Protein AF-M5U8E3-F1 (afdb_monomer_lite)

Secondary structure (DSSP, 8-state):
------------EEEEEEETTTTEEEEEEE-TTS--EEEEE--TTSSSS---GGG-GGG--TT--HHHHHHHHHHHHHHHHHHHHHHHHHHHHHHHT-HHHHHHHHHHHHHHHHHHHHHT--

Radius of gyration: 19.11 Å; chains: 1; bounding box: 70×23×47 Å

Sequence (122 aa):
METIAMGTTIQGQSQTHRFPNLGAVIEVKRPDDHLPVVDAQMPADLLSGEFDVTRWPSTQVACLSDEERSKKRHYICNQLHIVSMSLDLLQCAIADGDVDDFEQTLGIAIASMGILETLATK

pLDDT: mean 84.05, std 14.83, range [35.72, 95.94]

Structure (mmCIF, N/CA/C/O backbone):
data_AF-M5U8E3-F1
#
_entry.id   AF-M5U8E3-F1
#
loop_
_atom_site.group_PDB
_atom_site.id
_atom_site.type_symbol
_atom_site.label_atom_id
_atom_site.label_alt_id
_atom_site.label_comp_id
_atom_site.label_asym_id
_atom_site.label_entity_id
_atom_site.label_seq_id
_atom_site.pdbx_PDB_ins_code
_atom_site.Cartn_x
_atom_site.Cartn_y
_atom_site.Cartn_z
_atom_site.occupancy
_atom_site.B_iso_or_equiv
_atom_site.auth_seq_id
_atom_site.auth_comp_id
_atom_site.auth_asym_id
_atom_site.auth_atom_id
_atom_site.pdbx_PDB_model_num
ATOM 1 N N . MET A 1 1 ? -48.315 10.435 25.808 1.00 43.78 1 MET A N 1
ATOM 2 C CA . MET A 1 1 ? -47.965 9.159 25.148 1.00 43.78 1 MET A CA 1
ATOM 3 C C . MET A 1 1 ? -48.237 9.410 23.675 1.00 43.78 1 MET A C 1
ATOM 5 O O . MET A 1 1 ? -49.340 9.839 23.389 1.00 43.78 1 MET A O 1
ATOM 9 N N . GLU A 1 2 ? -47.298 9.410 22.741 1.00 36.41 2 GLU A N 1
ATOM 10 C CA . GLU A 1 2 ? -46.057 8.653 22.597 1.00 36.41 2 GLU A CA 1
ATOM 11 C C . GLU A 1 2 ? -44.964 9.494 21.926 1.00 36.41 2 GLU A C 1
ATOM 13 O O . GLU A 1 2 ? -45.219 10.407 21.143 1.00 36.41 2 GLU A O 1
ATOM 18 N N . THR A 1 3 ? -43.739 9.146 22.290 1.00 46.06 3 THR A N 1
ATOM 19 C CA . THR A 1 3 ? -42.453 9.587 21.766 1.00 46.06 3 THR A CA 1
ATOM 20 C C . THR A 1 3 ? -42.192 8.915 20.421 1.00 46.06 3 THR A C 1
ATOM 22 O O . THR A 1 3 ? -42.348 7.702 20.337 1.00 46.06 3 THR A O 1
ATOM 25 N N . ILE A 1 4 ? -41.672 9.633 19.422 1.00 42.16 4 ILE A N 1
ATOM 26 C CA . ILE A 1 4 ? -40.789 9.013 18.421 1.00 42.16 4 ILE A CA 1
ATOM 27 C C . ILE A 1 4 ? -39.603 9.949 18.213 1.00 42.16 4 ILE A C 1
ATOM 29 O O . ILE A 1 4 ? -39.628 10.873 17.403 1.00 42.16 4 ILE A O 1
ATOM 33 N N . ALA A 1 5 ? -38.561 9.710 19.008 1.00 45.84 5 ALA A N 1
ATOM 34 C CA . ALA A 1 5 ? -37.222 10.160 18.692 1.00 45.84 5 ALA A CA 1
ATOM 35 C C . ALA A 1 5 ? -36.768 9.367 17.461 1.00 45.84 5 ALA A C 1
ATOM 37 O O . ALA A 1 5 ? -36.447 8.184 17.562 1.00 45.84 5 ALA A O 1
ATOM 38 N N . MET A 1 6 ? -36.775 10.000 16.289 1.00 40.97 6 MET A N 1
ATOM 39 C CA . MET A 1 6 ? -36.016 9.492 15.152 1.00 40.97 6 MET A CA 1
ATOM 40 C C . MET A 1 6 ? -34.548 9.804 15.428 1.00 40.97 6 MET A C 1
ATOM 42 O O . MET A 1 6 ? -34.039 10.863 15.072 1.00 40.97 6 MET A O 1
ATOM 46 N N . GLY A 1 7 ? -33.899 8.894 16.153 1.00 35.72 7 GLY A N 1
ATOM 47 C CA . GLY A 1 7 ? -32.450 8.841 16.220 1.00 35.72 7 GLY A CA 1
ATOM 48 C C . GLY A 1 7 ? -31.931 8.588 14.813 1.00 35.72 7 GLY A C 1
ATOM 49 O O . GLY A 1 7 ? -32.122 7.509 14.257 1.00 35.72 7 GLY A O 1
ATOM 50 N N . THR A 1 8 ? -31.308 9.598 14.221 1.00 37.47 8 THR A N 1
ATOM 51 C CA . THR A 1 8 ? -30.461 9.415 13.051 1.00 37.47 8 THR A CA 1
ATOM 52 C C . THR A 1 8 ? -29.240 8.640 13.525 1.00 37.47 8 THR A C 1
ATOM 54 O O . THR A 1 8 ? -28.290 9.226 14.036 1.00 37.47 8 THR A O 1
ATOM 57 N N . THR A 1 9 ? -29.279 7.313 13.427 1.00 38.38 9 THR A N 1
ATOM 58 C CA . THR A 1 9 ? -28.070 6.498 13.527 1.00 38.38 9 THR A CA 1
ATOM 59 C C . THR A 1 9 ? -27.212 6.861 12.322 1.00 38.38 9 THR A C 1
ATOM 61 O O . THR A 1 9 ? -27.504 6.450 11.199 1.00 38.38 9 THR A O 1
ATOM 64 N N . ILE A 1 10 ? -26.198 7.696 12.537 1.00 48.16 10 ILE A N 1
ATOM 65 C CA . ILE A 1 10 ? -25.129 7.890 11.565 1.00 48.16 10 ILE A CA 1
ATOM 66 C C . ILE A 1 10 ? -24.450 6.522 11.472 1.00 48.16 10 ILE A C 1
ATOM 68 O O . ILE A 1 10 ? -23.840 6.041 12.418 1.00 48.16 10 ILE A O 1
ATOM 72 N N . GLN A 1 11 ? -24.696 5.810 10.375 1.00 45.53 11 GLN A N 1
ATOM 73 C CA . GLN A 1 11 ? -24.025 4.546 10.103 1.00 45.53 11 GLN A CA 1
ATOM 74 C C . GLN A 1 11 ? -22.524 4.839 10.000 1.00 45.53 11 GLN A C 1
ATOM 76 O O . GLN A 1 11 ? -22.135 5.722 9.235 1.00 45.53 11 GLN A O 1
ATOM 81 N N . GLY A 1 12 ? -21.712 4.123 10.786 1.00 54.78 12 GLY A N 1
ATOM 82 C CA . GLY A 1 12 ? -20.261 4.304 10.863 1.00 54.78 12 GLY A CA 1
ATOM 83 C C . GLY A 1 12 ? -19.613 4.462 9.487 1.00 54.78 12 GLY A C 1
ATOM 84 O O . GLY A 1 12 ? -19.958 3.765 8.529 1.00 54.78 12 GLY A O 1
ATOM 85 N N . GLN A 1 13 ? -18.687 5.411 9.381 1.00 72.94 13 GLN A N 1
ATOM 86 C CA . GLN A 1 13 ? -18.071 5.778 8.111 1.00 72.94 13 GLN A CA 1
ATOM 87 C C . GLN A 1 13 ? -17.081 4.683 7.695 1.00 72.94 13 GLN A C 1
ATOM 89 O O . GLN A 1 13 ? -15.959 4.609 8.199 1.00 72.94 13 GLN A O 1
ATOM 94 N N . SER A 1 14 ? -17.502 3.799 6.788 1.00 82.12 14 SER A N 1
ATOM 95 C CA . SER A 1 14 ? -16.608 2.850 6.125 1.00 82.12 14 SER A CA 1
ATOM 96 C C . SER A 1 14 ? -15.942 3.513 4.921 1.00 82.12 14 SER A C 1
ATOM 98 O O . SER A 1 14 ? -16.632 4.028 4.038 1.00 82.12 14 SER A O 1
ATOM 100 N N . GLN A 1 15 ? -14.617 3.463 4.850 1.00 89.94 15 GLN A N 1
ATOM 101 C CA . GLN A 1 15 ? -13.830 3.965 3.732 1.00 89.94 15 GLN A CA 1
ATOM 102 C C . GLN A 1 15 ? -13.062 2.812 3.089 1.00 89.94 15 GLN A C 1
ATOM 104 O O . GLN A 1 15 ? -12.419 2.027 3.777 1.00 89.94 15 GLN A O 1
ATOM 109 N N . THR A 1 16 ? -13.116 2.703 1.763 1.00 93.69 16 THR A N 1
ATOM 110 C CA . THR A 1 16 ? -12.380 1.670 1.023 1.00 93.69 16 THR A CA 1
ATOM 111 C C . THR A 1 16 ? -11.378 2.320 0.079 1.00 93.69 16 THR A C 1
ATOM 113 O O . THR A 1 16 ? -11.760 3.086 -0.806 1.00 93.69 16 THR A O 1
ATOM 116 N N . HIS A 1 17 ? -10.107 1.962 0.226 1.00 94.00 17 HIS A N 1
ATOM 117 C CA . HIS A 1 17 ? -9.011 2.344 -0.657 1.00 94.00 17 HIS A CA 1
ATOM 118 C C . HIS A 1 17 ? -8.660 1.159 -1.553 1.00 94.00 17 HIS A C 1
ATOM 120 O O . HIS A 1 17 ? -8.438 0.052 -1.068 1.00 94.00 17 HIS A O 1
ATOM 126 N N . ARG A 1 18 ? -8.647 1.375 -2.871 1.00 94.44 18 ARG A N 1
ATOM 127 C CA . ARG A 1 18 ? -8.389 0.324 -3.863 1.00 94.44 18 ARG A CA 1
ATOM 128 C C . ARG A 1 18 ? -7.133 0.650 -4.658 1.00 94.44 18 ARG A C 1
ATOM 130 O O . ARG A 1 18 ? -7.011 1.762 -5.163 1.00 94.44 18 ARG A O 1
ATOM 137 N N . PHE A 1 19 ? -6.271 -0.348 -4.806 1.00 94.94 19 PHE A N 1
ATOM 138 C CA . PHE A 1 19 ? -5.016 -0.297 -5.551 1.00 94.94 19 PHE A CA 1
ATOM 139 C C . PHE A 1 19 ? -5.027 -1.437 -6.588 1.00 94.94 19 PHE A C 1
ATOM 141 O O . PHE A 1 19 ? -4.515 -2.529 -6.321 1.00 94.94 19 PHE A O 1
ATOM 148 N N . PRO A 1 20 ? -5.738 -1.260 -7.719 1.00 93.50 20 PRO A N 1
ATOM 149 C CA . PRO A 1 20 ? -5.982 -2.334 -8.681 1.00 93.50 20 PRO A CA 1
ATOM 150 C C . PRO A 1 20 ? -4.713 -2.883 -9.345 1.00 93.50 20 PRO A C 1
ATOM 152 O O . PRO A 1 20 ? -4.643 -4.093 -9.554 1.00 93.50 20 PRO A O 1
ATOM 155 N N . ASN A 1 21 ? -3.707 -2.056 -9.638 1.00 92.00 21 ASN A N 1
ATOM 156 C CA . ASN A 1 21 ? -2.440 -2.521 -10.214 1.00 92.00 21 ASN A CA 1
ATOM 157 C C . ASN A 1 21 ? -1.632 -3.358 -9.213 1.00 92.00 21 ASN A C 1
ATOM 159 O O . ASN A 1 21 ? -0.887 -4.250 -9.617 1.00 92.00 21 ASN A O 1
ATOM 163 N N . LEU A 1 22 ? -1.803 -3.100 -7.914 1.00 91.38 22 LEU A N 1
ATOM 164 C CA . LEU A 1 22 ? -1.220 -3.905 -6.838 1.00 91.38 22 LEU A CA 1
ATOM 165 C C . LEU A 1 22 ? -2.079 -5.114 -6.440 1.00 91.38 22 LEU A C 1
ATOM 167 O O . LEU A 1 22 ? -1.616 -5.960 -5.677 1.00 91.38 22 LEU A O 1
ATOM 171 N N . GLY A 1 23 ? -3.328 -5.195 -6.912 1.00 92.88 23 GLY A N 1
ATOM 172 C CA . GLY A 1 23 ? -4.297 -6.191 -6.450 1.00 92.88 23 GLY A CA 1
ATOM 173 C C . GLY A 1 23 ? -4.639 -6.053 -4.963 1.00 92.88 23 GLY A C 1
ATOM 174 O O . GLY A 1 23 ? -4.963 -7.054 -4.327 1.00 92.88 23 GLY A O 1
ATOM 175 N N . ALA A 1 24 ? -4.532 -4.842 -4.405 1.00 93.62 24 ALA A N 1
ATOM 176 C CA . ALA A 1 24 ? -4.684 -4.588 -2.977 1.00 93.62 24 ALA A CA 1
ATOM 177 C C . ALA A 1 24 ? -5.910 -3.721 -2.652 1.00 93.62 24 ALA A C 1
ATOM 179 O O . ALA A 1 24 ? -6.301 -2.826 -3.409 1.00 93.62 24 ALA A O 1
ATOM 180 N N . VAL A 1 25 ? -6.512 -3.976 -1.494 1.00 95.38 25 VAL A N 1
ATOM 181 C CA . VAL A 1 25 ? -7.668 -3.260 -0.953 1.00 95.38 25 VAL A CA 1
ATOM 182 C C . VAL A 1 25 ? -7.443 -3.028 0.536 1.00 95.38 25 VAL A C 1
ATOM 184 O O . VAL A 1 25 ? -7.079 -3.954 1.252 1.00 95.38 25 VAL A O 1
ATOM 187 N N . ILE A 1 26 ? -7.672 -1.802 1.001 1.00 92.81 26 ILE A N 1
ATOM 188 C CA . ILE A 1 26 ? -7.673 -1.453 2.424 1.00 92.81 26 ILE A CA 1
ATOM 189 C C . ILE A 1 26 ? -9.062 -0.917 2.763 1.00 92.81 26 ILE A C 1
ATOM 191 O O . ILE A 1 26 ? -9.486 0.110 2.229 1.00 92.81 26 ILE A O 1
ATOM 195 N N . GLU A 1 27 ? -9.788 -1.619 3.623 1.00 93.62 27 GLU A N 1
ATOM 196 C CA . GLU A 1 27 ? -11.067 -1.193 4.176 1.00 93.62 27 GLU A CA 1
ATOM 197 C C . GLU A 1 27 ? -10.862 -0.677 5.602 1.00 93.62 27 GLU A C 1
ATOM 199 O O . GLU A 1 27 ? -10.244 -1.336 6.431 1.00 93.62 27 GLU A O 1
ATOM 204 N N . VAL A 1 28 ? -11.397 0.506 5.887 1.00 91.50 28 VAL A N 1
ATOM 205 C CA . VAL A 1 28 ? -11.318 1.168 7.187 1.00 91.50 28 VAL A CA 1
ATOM 206 C C . VAL A 1 28 ? -12.734 1.389 7.690 1.00 91.50 28 VAL A C 1
ATOM 208 O O . VAL A 1 28 ? -13.528 2.063 7.034 1.00 91.50 28 VAL A O 1
ATOM 211 N N . LYS A 1 29 ? -13.066 0.833 8.852 1.00 90.62 29 LYS A N 1
ATOM 212 C CA . LYS A 1 29 ? -14.368 0.999 9.505 1.00 90.62 29 LYS A CA 1
ATOM 213 C C . LYS A 1 29 ? -14.187 1.879 10.731 1.00 90.62 29 LYS A C 1
ATOM 215 O O . LYS A 1 29 ? -13.431 1.514 11.625 1.00 90.62 29 LYS A O 1
ATOM 220 N N . ARG A 1 30 ? -14.897 3.009 10.769 1.00 87.62 30 ARG A N 1
ATOM 221 C CA . ARG A 1 30 ? -14.901 3.964 11.890 1.00 87.62 30 ARG A CA 1
ATOM 222 C C . ARG A 1 30 ? -16.276 3.986 12.571 1.00 87.62 30 ARG A C 1
ATOM 224 O O . ARG A 1 30 ? -17.133 4.787 12.192 1.00 87.62 30 ARG A O 1
ATOM 231 N N . PRO A 1 31 ? -16.552 3.037 13.476 1.00 84.06 31 PRO A N 1
ATOM 232 C CA . PRO A 1 31 ? -17.726 3.087 14.349 1.00 84.06 31 PRO A CA 1
ATOM 233 C C . PRO A 1 31 ? -17.581 4.208 15.396 1.00 84.06 31 PRO A C 1
ATOM 235 O O . PRO A 1 31 ? -16.508 4.368 15.959 1.00 84.06 31 PRO A O 1
ATOM 238 N N . ASP A 1 32 ? -18.653 4.952 15.689 1.00 76.12 32 ASP A N 1
ATOM 239 C CA . ASP A 1 32 ? -18.598 6.129 16.584 1.00 76.12 32 ASP A CA 1
ATOM 240 C C . ASP A 1 32 ? -18.162 5.800 18.029 1.00 76.12 32 ASP A C 1
ATOM 242 O O . ASP A 1 32 ? -17.502 6.609 18.674 1.00 76.12 32 ASP A O 1
ATOM 246 N N . ASP A 1 33 ? -18.490 4.599 18.521 1.00 78.19 33 ASP A N 1
ATOM 247 C CA . ASP A 1 33 ? -18.234 4.171 19.909 1.00 78.19 33 ASP A CA 1
ATOM 248 C C . ASP A 1 33 ? -17.186 3.046 20.030 1.00 78.19 33 ASP A C 1
ATOM 250 O O . ASP A 1 33 ? -17.061 2.425 21.086 1.00 78.19 33 ASP A O 1
ATOM 254 N N . HIS A 1 34 ? -16.477 2.699 18.949 1.00 79.81 34 HIS A N 1
ATOM 255 C CA . HIS A 1 34 ? -15.468 1.632 18.980 1.00 79.81 34 HIS A CA 1
ATOM 256 C C . HIS A 1 34 ? -14.185 2.058 18.270 1.00 79.81 34 HIS A C 1
ATOM 258 O O . HIS A 1 34 ? -14.165 2.995 17.475 1.00 79.81 34 HIS A O 1
ATOM 264 N N . LEU A 1 35 ? -13.104 1.332 18.549 1.00 84.88 35 LEU A N 1
ATOM 265 C CA . LEU A 1 35 ? -11.829 1.555 17.882 1.00 84.88 35 LEU A CA 1
ATOM 266 C C . LEU A 1 35 ? -11.960 1.282 16.375 1.00 84.88 35 LEU A C 1
ATOM 268 O O . LEU A 1 35 ? -12.696 0.364 15.982 1.00 84.88 35 LEU A O 1
ATOM 272 N N . PRO A 1 36 ? -11.270 2.064 15.526 1.00 87.00 36 PRO A N 1
ATOM 273 C CA . PRO A 1 36 ? -11.241 1.813 14.098 1.00 87.00 36 PRO A CA 1
ATOM 274 C C . PRO A 1 36 ? -10.780 0.388 13.791 1.00 87.00 36 PRO A C 1
ATOM 276 O O . PRO A 1 36 ? -9.901 -0.157 14.454 1.00 87.00 36 PRO A O 1
ATOM 279 N N . VAL A 1 37 ? -11.357 -0.212 12.754 1.00 8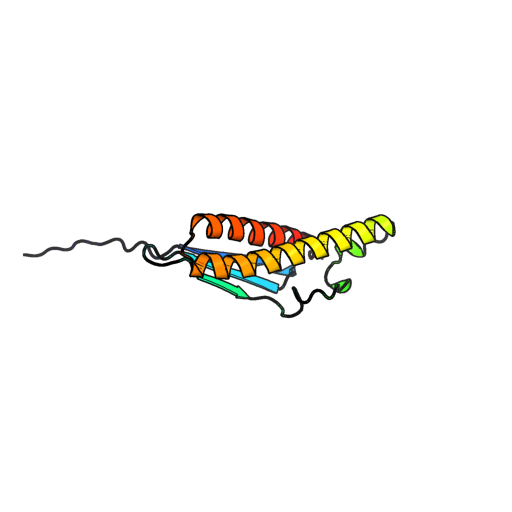7.88 37 VAL A N 1
ATOM 280 C CA . VAL A 1 37 ? -10.943 -1.531 12.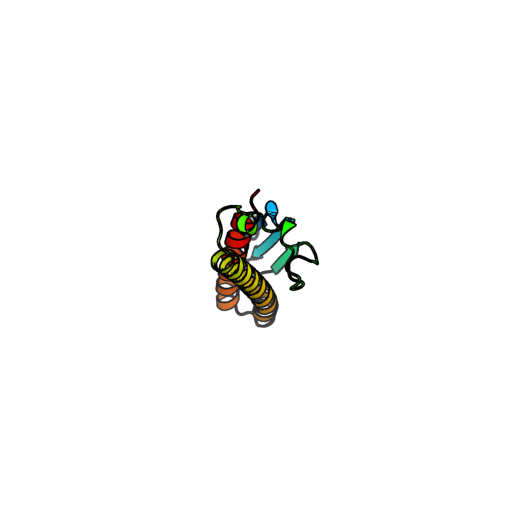262 1.00 87.88 37 VAL A CA 1
ATOM 281 C C . VAL A 1 37 ? -10.402 -1.377 10.853 1.00 87.88 37 VAL A C 1
ATOM 283 O O . VAL A 1 37 ? -11.057 -0.771 10.004 1.00 87.88 37 VAL A O 1
ATOM 286 N N . VAL A 1 38 ? -9.228 -1.953 10.600 1.00 89.75 38 VAL A N 1
ATOM 287 C CA . VAL A 1 38 ? -8.605 -1.992 9.274 1.00 89.75 38 VAL A CA 1
ATOM 288 C C . VAL A 1 38 ? -8.544 -3.431 8.785 1.00 89.75 38 VAL A C 1
ATOM 290 O O . VAL A 1 38 ? -7.993 -4.297 9.458 1.00 89.75 38 VAL A O 1
ATOM 293 N N . ASP A 1 39 ? -9.101 -3.671 7.603 1.00 91.00 39 ASP A N 1
ATOM 294 C CA . ASP A 1 39 ? -8.987 -4.927 6.865 1.00 91.00 39 ASP A CA 1
ATOM 295 C C . ASP A 1 39 ? -8.165 -4.659 5.602 1.00 91.00 39 ASP A C 1
ATOM 297 O O . ASP A 1 39 ? -8.540 -3.833 4.768 1.00 91.00 39 ASP A O 1
ATOM 301 N N . ALA A 1 40 ? -7.006 -5.304 5.487 1.00 91.38 40 ALA A N 1
ATOM 302 C CA . ALA A 1 40 ? -6.114 -5.146 4.348 1.00 91.38 40 ALA A CA 1
ATOM 303 C C . ALA A 1 40 ? -6.000 -6.473 3.594 1.00 91.38 40 ALA A C 1
ATOM 305 O O . ALA A 1 40 ? -5.491 -7.465 4.113 1.00 91.38 40 ALA A O 1
ATOM 306 N N . GLN A 1 41 ? -6.448 -6.474 2.343 1.00 93.50 41 GLN A N 1
ATOM 307 C CA . GLN A 1 41 ? -6.366 -7.609 1.433 1.00 93.50 41 GLN A CA 1
ATOM 308 C C . GLN A 1 41 ? -5.340 -7.293 0.359 1.00 93.50 41 GLN A C 1
ATOM 310 O O . GLN A 1 41 ? -5.457 -6.291 -0.341 1.00 93.50 41 GLN A O 1
ATOM 315 N N . MET A 1 42 ? -4.327 -8.139 0.220 1.00 92.56 42 MET A N 1
ATOM 316 C CA . MET A 1 42 ? -3.285 -7.968 -0.788 1.00 92.56 42 MET A CA 1
ATOM 317 C C . MET A 1 42 ? -2.639 -9.308 -1.149 1.00 92.56 42 MET A C 1
ATOM 319 O O . MET A 1 42 ? -2.746 -10.265 -0.376 1.00 92.56 42 MET A O 1
ATOM 323 N N . PRO A 1 43 ? -1.953 -9.397 -2.301 1.00 89.88 43 PRO A N 1
ATOM 324 C CA . PRO A 1 43 ? -1.168 -10.573 -2.648 1.00 89.88 43 PRO A CA 1
ATOM 325 C C . PRO A 1 43 ? -0.096 -10.847 -1.586 1.00 89.88 43 PRO A C 1
ATOM 327 O O . PRO A 1 43 ? 0.611 -9.931 -1.168 1.00 89.88 43 PRO A O 1
ATOM 330 N N . ALA A 1 44 ? 0.053 -12.108 -1.170 1.00 83.44 44 ALA A N 1
ATOM 331 C CA . ALA A 1 44 ? 1.002 -12.501 -0.120 1.00 83.44 44 ALA A CA 1
ATOM 332 C C . ALA A 1 44 ? 2.466 -12.173 -0.468 1.00 83.44 44 ALA A C 1
ATOM 334 O O . ALA A 1 44 ? 3.297 -11.975 0.413 1.00 83.44 44 ALA A O 1
ATOM 335 N N . ASP A 1 45 ? 2.774 -12.096 -1.761 1.00 85.62 45 ASP A N 1
ATOM 336 C CA . ASP A 1 45 ? 4.091 -11.761 -2.292 1.00 85.62 45 ASP A CA 1
ATOM 337 C C . ASP A 1 45 ? 4.322 -10.248 -2.444 1.00 85.62 45 ASP A C 1
ATOM 339 O O . ASP A 1 45 ? 5.420 -9.830 -2.796 1.00 85.62 45 ASP A O 1
ATOM 343 N N . LEU A 1 46 ? 3.317 -9.400 -2.188 1.00 85.75 46 LEU A N 1
ATOM 344 C CA . LEU A 1 46 ? 3.468 -7.954 -2.347 1.00 85.75 46 LEU A CA 1
ATOM 345 C C . LEU A 1 46 ? 4.465 -7.378 -1.338 1.00 85.75 46 LEU A C 1
ATOM 347 O O . LEU A 1 46 ? 5.294 -6.555 -1.712 1.00 85.75 46 LEU A O 1
ATOM 351 N N . LEU A 1 47 ? 4.397 -7.826 -0.083 1.00 84.81 47 LEU A N 1
ATOM 352 C CA . LEU A 1 47 ? 5.231 -7.332 1.017 1.00 84.81 47 LEU A CA 1
ATOM 353 C C . LEU A 1 47 ? 6.319 -8.330 1.452 1.00 84.81 47 LEU A C 1
ATOM 355 O O . LEU A 1 47 ? 7.047 -8.057 2.400 1.00 84.81 47 LEU A O 1
ATOM 359 N N . SER A 1 48 ? 6.477 -9.465 0.759 1.00 78.00 48 SER A N 1
ATOM 360 C CA . SER A 1 48 ? 7.429 -10.531 1.130 1.00 78.00 48 SER A CA 1
ATOM 361 C C . SER A 1 48 ? 8.908 -10.145 0.974 1.00 78.00 48 SER A C 1
ATOM 363 O O . SER A 1 48 ? 9.793 -10.909 1.355 1.00 78.00 48 SER A O 1
ATOM 365 N N . GLY A 1 49 ? 9.195 -8.966 0.415 1.00 65.88 49 GLY A N 1
ATOM 366 C CA . GLY A 1 49 ? 10.548 -8.437 0.236 1.00 65.88 49 GLY A CA 1
ATOM 367 C C . GLY A 1 49 ? 11.274 -8.941 -1.016 1.00 65.88 49 GLY A C 1
ATOM 368 O O . GLY A 1 49 ? 12.319 -8.389 -1.365 1.00 65.88 49 GLY A O 1
ATOM 369 N N . GLU A 1 50 ? 10.727 -9.924 -1.737 1.00 75.75 50 GLU A N 1
ATOM 370 C CA . GLU A 1 50 ? 11.267 -10.343 -3.032 1.00 75.75 50 GLU A CA 1
ATOM 371 C C . GLU A 1 50 ? 10.884 -9.333 -4.122 1.00 75.75 50 GLU A C 1
ATOM 373 O O . GLU A 1 50 ? 9.717 -9.140 -4.461 1.00 75.75 50 GLU A O 1
ATOM 378 N N . PHE A 1 51 ? 11.885 -8.648 -4.680 1.00 81.25 51 PHE A N 1
ATOM 379 C CA . PHE A 1 51 ? 11.649 -7.680 -5.747 1.00 81.25 51 PHE A CA 1
ATOM 380 C C . PHE A 1 51 ? 11.427 -8.387 -7.090 1.00 81.25 51 PHE A C 1
ATOM 382 O O . PHE A 1 51 ? 12.378 -8.855 -7.719 1.00 81.25 51 PHE A O 1
ATOM 389 N N . ASP A 1 52 ? 10.185 -8.387 -7.568 1.00 83.94 52 ASP A N 1
ATOM 390 C CA . ASP A 1 52 ? 9.832 -8.866 -8.905 1.00 83.94 52 ASP A CA 1
ATOM 391 C C . ASP A 1 52 ? 9.796 -7.716 -9.924 1.00 83.94 52 ASP A C 1
ATOM 393 O O . ASP A 1 52 ? 8.887 -6.884 -9.934 1.00 83.94 52 ASP A O 1
ATOM 397 N N . VAL A 1 53 ? 10.768 -7.695 -10.841 1.00 83.00 53 VAL A N 1
ATOM 398 C CA . VAL A 1 53 ? 10.872 -6.680 -11.903 1.00 83.00 53 VAL A CA 1
ATOM 399 C C . VAL A 1 53 ? 9.625 -6.656 -12.801 1.00 83.00 53 VAL A C 1
ATOM 401 O O . VAL A 1 53 ? 9.294 -5.608 -13.356 1.00 83.00 53 VAL A O 1
ATOM 404 N N . THR A 1 54 ? 8.920 -7.778 -12.975 1.00 84.12 54 THR A N 1
ATOM 405 C CA . THR A 1 54 ? 7.735 -7.864 -13.847 1.00 84.12 54 THR A CA 1
ATOM 406 C C . THR A 1 54 ? 6.518 -7.134 -13.274 1.00 84.12 54 THR A C 1
ATOM 408 O O . THR A 1 54 ? 5.660 -6.677 -14.034 1.00 84.12 54 THR A O 1
ATOM 411 N N . ARG A 1 55 ? 6.486 -6.947 -11.948 1.00 85.19 55 ARG A N 1
ATOM 412 C CA . ARG A 1 55 ? 5.470 -6.168 -11.227 1.00 85.19 55 ARG A CA 1
ATOM 413 C C . ARG A 1 55 ? 5.690 -4.658 -11.335 1.00 85.19 55 ARG A C 1
ATOM 415 O O . ARG A 1 55 ? 4.753 -3.892 -11.140 1.00 85.19 55 ARG A O 1
ATOM 422 N N . TRP A 1 56 ? 6.900 -4.226 -11.695 1.00 89.06 56 TRP A N 1
ATOM 423 C CA . TRP A 1 56 ? 7.289 -2.813 -11.713 1.00 89.06 56 TRP A CA 1
ATOM 424 C C . TRP A 1 56 ? 7.764 -2.361 -13.105 1.00 89.06 56 TRP A C 1
ATOM 426 O O . TRP A 1 56 ? 8.966 -2.126 -13.296 1.00 89.06 56 TRP A O 1
ATOM 436 N N . PRO A 1 57 ? 6.849 -2.180 -14.083 1.00 87.62 57 PRO A N 1
ATOM 437 C CA . PRO A 1 57 ? 7.186 -1.756 -15.449 1.00 87.62 57 PRO A CA 1
ATOM 438 C C . PRO A 1 57 ? 8.034 -0.480 -15.497 1.00 87.62 57 PRO A C 1
ATOM 440 O O . PRO A 1 57 ? 8.927 -0.340 -16.332 1.00 87.62 57 PRO A O 1
ATOM 443 N N . SER A 1 58 ? 7.825 0.424 -14.535 1.00 82.44 58 SER A N 1
ATOM 444 C CA . SER A 1 58 ? 8.582 1.670 -14.376 1.00 82.44 58 SER A CA 1
ATOM 445 C C . SER A 1 58 ? 10.102 1.483 -14.218 1.00 82.44 58 SER A C 1
ATOM 447 O O . SER A 1 58 ? 10.854 2.443 -14.436 1.00 82.44 58 SER A O 1
ATOM 449 N N . THR A 1 59 ? 10.563 0.272 -13.877 1.00 82.56 59 THR A N 1
ATOM 450 C CA . THR A 1 59 ? 11.984 -0.111 -13.781 1.00 82.56 59 THR A CA 1
ATOM 451 C C . THR A 1 59 ? 12.559 -0.713 -15.067 1.00 82.56 59 THR A C 1
ATOM 453 O O . THR A 1 59 ? 13.779 -0.766 -15.216 1.00 82.56 59 THR A O 1
ATOM 456 N N . GLN A 1 60 ? 11.707 -1.107 -16.018 1.00 81.25 60 GLN A N 1
ATOM 457 C CA . GLN A 1 60 ? 12.098 -1.747 -17.282 1.00 81.25 60 GLN A CA 1
ATOM 458 C C . GLN A 1 60 ? 12.190 -0.773 -18.466 1.00 81.25 60 GLN A C 1
ATOM 460 O O . GLN A 1 60 ? 12.420 -1.189 -19.600 1.00 81.25 60 GLN A O 1
ATOM 465 N N . VAL A 1 61 ? 12.024 0.531 -18.231 1.00 80.88 61 VAL A N 1
ATOM 466 C CA . VAL A 1 61 ? 12.089 1.543 -19.293 1.00 80.88 61 VAL A CA 1
ATOM 467 C C . VAL A 1 61 ? 13.471 1.510 -19.958 1.00 80.88 61 VAL A C 1
ATOM 469 O O . VAL A 1 61 ? 14.496 1.694 -19.298 1.00 80.88 61 VAL A O 1
ATOM 472 N N . ALA A 1 62 ? 13.489 1.277 -21.275 1.00 75.75 62 ALA A N 1
ATOM 473 C CA . ALA A 1 62 ? 14.702 1.009 -22.053 1.00 75.75 62 ALA A CA 1
ATOM 474 C C . ALA A 1 62 ? 15.768 2.117 -21.954 1.00 75.75 62 ALA A C 1
ATOM 476 O O . ALA A 1 62 ? 16.959 1.831 -22.036 1.00 75.75 62 ALA A O 1
ATOM 477 N N . CYS A 1 63 ? 15.347 3.364 -21.733 1.00 81.56 63 CYS A N 1
ATOM 478 C CA . CYS A 1 63 ? 16.223 4.534 -21.676 1.00 81.56 63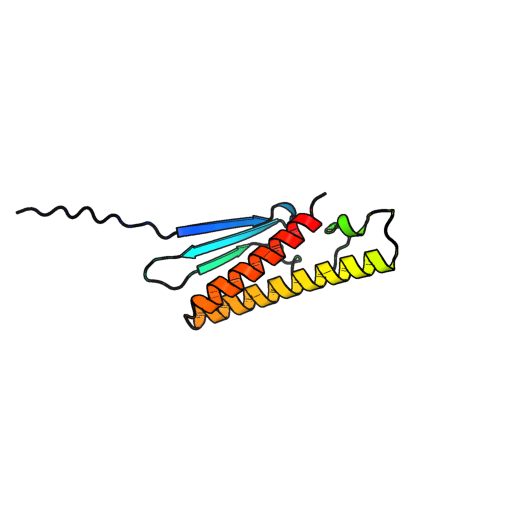 CYS A CA 1
ATOM 479 C C . CYS A 1 63 ? 16.867 4.784 -20.301 1.00 81.56 63 CYS A C 1
ATOM 481 O O . CYS A 1 63 ? 17.601 5.757 -20.165 1.00 81.56 63 CYS A O 1
ATOM 483 N N . LEU A 1 64 ? 16.581 3.968 -19.280 1.00 84.25 64 LEU A N 1
ATOM 484 C CA . LEU A 1 64 ? 17.173 4.152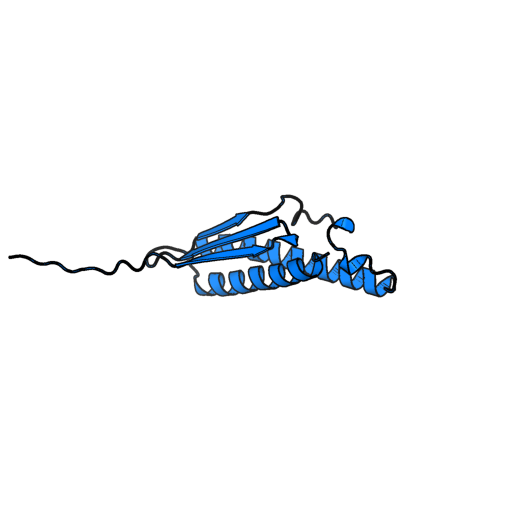 -17.954 1.00 84.25 64 LEU A CA 1
ATOM 485 C C . LEU A 1 64 ? 18.605 3.617 -17.914 1.00 84.25 64 LEU A C 1
ATOM 487 O O . LEU A 1 64 ? 18.875 2.499 -18.360 1.00 84.25 64 LEU A O 1
ATOM 491 N N . SER A 1 65 ? 19.502 4.384 -17.304 1.00 89.88 65 SER A N 1
ATOM 492 C CA . SER A 1 65 ? 20.806 3.891 -16.864 1.00 89.88 65 SER A CA 1
ATOM 493 C C . SER A 1 65 ? 20.659 2.870 -15.729 1.00 89.88 65 SER A C 1
ATOM 495 O O . SER A 1 65 ? 19.632 2.795 -15.045 1.00 89.88 65 SER A O 1
ATOM 497 N N . ASP A 1 66 ? 21.709 2.089 -15.482 1.00 88.06 66 ASP A N 1
ATOM 498 C CA . ASP A 1 66 ? 21.710 1.110 -14.388 1.00 88.06 66 ASP A CA 1
ATOM 499 C C . ASP A 1 66 ? 21.615 1.775 -13.009 1.00 88.06 66 ASP A C 1
ATOM 501 O O . ASP A 1 66 ? 20.983 1.233 -12.097 1.00 88.06 66 ASP A O 1
ATOM 505 N N . GLU A 1 67 ? 22.160 2.985 -12.867 1.00 90.81 67 GLU A N 1
ATOM 506 C CA . GLU A 1 67 ? 22.026 3.784 -11.650 1.00 90.81 67 GLU A CA 1
ATOM 507 C C . GLU A 1 67 ? 20.568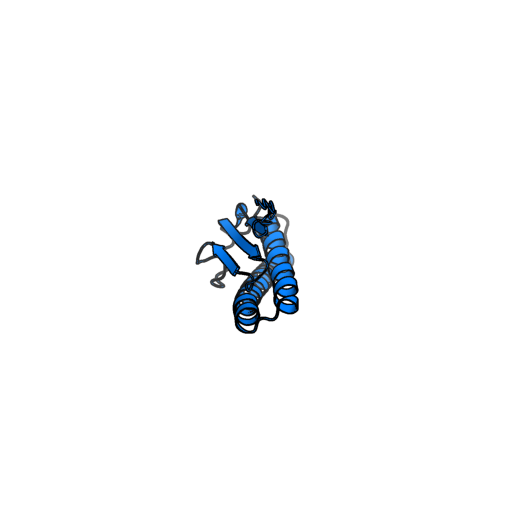 4.205 -11.420 1.00 90.81 67 GLU A C 1
ATOM 509 O O . GLU A 1 67 ? 20.041 4.044 -10.318 1.00 90.81 67 GLU A O 1
ATOM 514 N N . GLU A 1 68 ? 19.875 4.683 -12.456 1.00 89.12 68 GLU A N 1
ATOM 515 C CA . GLU A 1 68 ? 18.462 5.060 -12.360 1.00 89.12 68 GLU A CA 1
ATOM 516 C C . GLU A 1 68 ? 17.564 3.853 -12.083 1.00 89.12 68 GLU A C 1
ATOM 518 O O . GLU A 1 68 ? 16.664 3.938 -11.245 1.00 89.12 68 GLU A O 1
ATOM 523 N N . ARG A 1 69 ? 17.828 2.706 -12.722 1.00 88.19 69 ARG A N 1
ATOM 524 C CA . ARG A 1 69 ? 17.125 1.449 -12.421 1.00 88.19 69 ARG A CA 1
ATOM 525 C C . ARG A 1 69 ? 17.322 1.033 -10.968 1.00 88.19 69 ARG A C 1
ATOM 527 O O . ARG A 1 69 ? 16.354 0.676 -10.298 1.00 88.19 69 ARG A O 1
ATOM 534 N N . SER A 1 70 ? 18.553 1.123 -10.464 1.00 89.19 70 SER A N 1
ATOM 535 C CA . SER A 1 70 ? 18.865 0.820 -9.067 1.00 89.19 70 SER A CA 1
ATOM 536 C C . SER A 1 70 ? 18.146 1.769 -8.104 1.00 89.19 70 SER A C 1
ATOM 538 O O . SER A 1 70 ? 17.516 1.305 -7.154 1.00 89.19 70 SER A O 1
ATOM 540 N N . LYS A 1 71 ? 18.147 3.082 -8.383 1.00 91.06 71 LYS A N 1
ATOM 541 C CA . LYS A 1 71 ? 17.423 4.093 -7.592 1.00 91.06 71 LYS A CA 1
ATOM 542 C C . LYS A 1 71 ? 15.920 3.830 -7.567 1.00 91.06 71 LYS A C 1
ATOM 544 O O . LYS A 1 71 ? 15.319 3.879 -6.499 1.00 91.06 71 LYS A O 1
ATOM 549 N N . LYS A 1 72 ? 15.315 3.502 -8.713 1.00 90.00 72 LYS A N 1
ATOM 550 C CA . LYS A 1 72 ? 13.885 3.168 -8.783 1.00 90.00 72 LYS A CA 1
ATOM 551 C C . LYS A 1 72 ? 13.548 1.901 -8.006 1.00 90.00 72 LYS A C 1
ATOM 553 O O . LYS A 1 72 ? 12.599 1.913 -7.231 1.00 90.00 72 LYS A O 1
ATOM 558 N N . ARG A 1 73 ? 14.339 0.834 -8.164 1.00 90.81 73 ARG A N 1
ATOM 559 C CA . ARG A 1 73 ? 14.175 -0.398 -7.379 1.00 90.81 73 ARG A CA 1
ATOM 560 C C . ARG A 1 73 ? 14.271 -0.107 -5.885 1.00 90.81 73 ARG A C 1
ATOM 562 O O . ARG A 1 73 ? 13.400 -0.518 -5.131 1.00 90.81 73 ARG A O 1
ATOM 569 N N . HIS A 1 74 ? 15.294 0.637 -5.469 1.00 91.75 74 HIS A N 1
ATOM 570 C CA . HIS A 1 74 ? 15.478 1.019 -4.072 1.00 91.75 74 HIS A CA 1
ATOM 571 C C . HIS A 1 74 ? 14.288 1.826 -3.541 1.00 91.75 74 HIS A C 1
ATOM 573 O O . HIS A 1 74 ? 13.789 1.538 -2.458 1.00 91.75 74 HIS A O 1
ATOM 579 N N . TYR A 1 75 ? 13.790 2.784 -4.323 1.00 92.62 75 TYR A N 1
ATOM 580 C CA . TYR A 1 75 ? 12.614 3.569 -3.963 1.00 92.62 75 TYR A CA 1
ATOM 581 C C . TYR A 1 75 ? 11.367 2.696 -3.777 1.00 92.62 75 TYR A C 1
ATOM 583 O O . TYR A 1 75 ? 10.675 2.842 -2.774 1.00 92.62 75 TYR A O 1
ATOM 591 N N . ILE A 1 76 ? 11.116 1.751 -4.688 1.00 92.31 76 ILE A N 1
ATOM 592 C CA . ILE A 1 76 ? 10.000 0.800 -4.581 1.00 92.31 76 ILE A CA 1
ATOM 593 C C . ILE A 1 76 ? 10.142 -0.065 -3.326 1.00 92.31 76 ILE A C 1
ATOM 595 O O . ILE A 1 76 ? 9.204 -0.145 -2.541 1.00 92.31 76 ILE A O 1
ATOM 599 N N . CYS A 1 77 ? 11.316 -0.660 -3.097 1.00 91.75 77 CYS A N 1
ATOM 600 C CA . CYS A 1 77 ? 11.586 -1.453 -1.895 1.00 91.75 77 CYS A CA 1
ATOM 601 C C . CYS A 1 77 ? 11.354 -0.644 -0.615 1.00 91.75 77 CYS A C 1
ATOM 603 O O . CYS A 1 77 ? 10.774 -1.156 0.337 1.00 91.75 77 CYS A O 1
ATOM 605 N N . ASN A 1 78 ? 11.757 0.627 -0.604 1.00 93.44 78 ASN A N 1
ATOM 606 C CA . ASN A 1 78 ? 11.518 1.511 0.527 1.00 93.44 78 ASN A CA 1
ATOM 607 C C . ASN A 1 78 ? 10.021 1.778 0.745 1.00 93.44 78 ASN A C 1
ATOM 609 O O . ASN A 1 78 ? 9.560 1.718 1.877 1.00 93.44 78 ASN A O 1
ATOM 613 N N . GLN A 1 79 ? 9.245 2.023 -0.315 1.00 94.19 79 GLN A N 1
ATOM 614 C CA . GLN A 1 79 ? 7.794 2.198 -0.188 1.00 94.19 79 GLN A CA 1
ATOM 615 C C . GLN A 1 79 ? 7.100 0.919 0.299 1.00 94.19 79 GLN A C 1
ATOM 617 O O . GLN A 1 79 ? 6.246 0.998 1.175 1.00 94.19 79 GLN A O 1
ATOM 622 N N . LEU A 1 80 ? 7.497 -0.257 -0.198 1.00 92.75 80 LEU A N 1
ATOM 623 C CA . LEU A 1 80 ? 6.986 -1.545 0.291 1.00 92.75 80 LEU A CA 1
ATOM 624 C C . LEU A 1 80 ? 7.295 -1.745 1.779 1.00 92.75 80 LEU A C 1
ATOM 626 O O . LEU A 1 80 ? 6.426 -2.162 2.542 1.00 92.75 80 LEU A O 1
ATOM 630 N N . HIS A 1 81 ? 8.511 -1.397 2.202 1.00 92.56 81 HIS A N 1
ATOM 631 C CA . HIS A 1 81 ? 8.909 -1.472 3.602 1.00 92.56 81 HIS A CA 1
ATOM 632 C C . HIS A 1 81 ? 8.101 -0.514 4.489 1.00 92.56 81 HIS A C 1
ATOM 634 O O . HIS A 1 81 ? 7.629 -0.925 5.546 1.00 92.56 81 HIS A O 1
ATOM 640 N N . ILE A 1 82 ? 7.887 0.729 4.036 1.00 93.88 82 ILE A N 1
ATOM 641 C CA . ILE A 1 82 ? 7.040 1.708 4.733 1.00 93.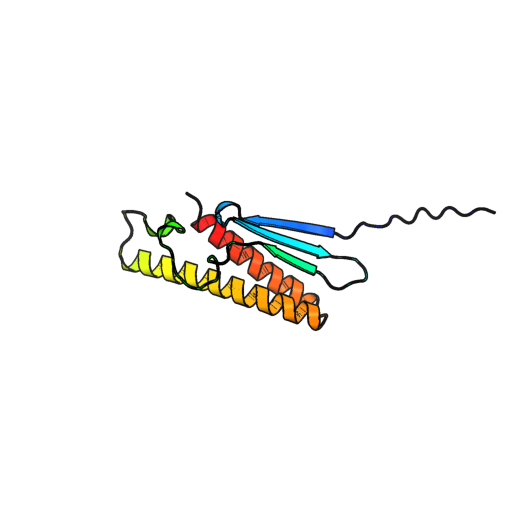88 82 ILE A CA 1
ATOM 642 C C . ILE A 1 82 ? 5.624 1.158 4.902 1.00 93.88 82 ILE A C 1
ATOM 644 O O . ILE A 1 82 ? 5.112 1.172 6.013 1.00 93.88 82 ILE A O 1
ATOM 648 N N . VAL A 1 83 ? 5.013 0.628 3.837 1.00 93.62 83 VAL A N 1
ATOM 649 C CA . VAL A 1 83 ? 3.664 0.049 3.913 1.00 93.62 83 VAL A CA 1
ATOM 650 C C . VAL A 1 83 ? 3.609 -1.090 4.923 1.00 93.62 83 VAL A C 1
ATOM 652 O O . VAL A 1 83 ? 2.727 -1.080 5.774 1.00 93.62 83 VAL A O 1
ATOM 655 N N . SER A 1 84 ? 4.546 -2.042 4.860 1.00 92.38 84 SER A N 1
ATOM 656 C CA . SER A 1 84 ? 4.586 -3.166 5.806 1.00 92.38 84 SER A CA 1
ATOM 657 C C . SER A 1 84 ? 4.638 -2.669 7.249 1.00 92.38 84 SER A C 1
ATOM 659 O O . SER A 1 84 ? 3.798 -3.043 8.058 1.00 92.38 84 SER A O 1
ATOM 661 N N . MET A 1 85 ? 5.570 -1.761 7.545 1.00 93.62 85 MET A N 1
ATOM 662 C CA . MET A 1 85 ? 5.740 -1.218 8.888 1.00 93.62 85 MET A CA 1
ATOM 663 C C . MET A 1 85 ? 4.518 -0.415 9.346 1.00 93.62 85 MET A C 1
ATOM 665 O O . MET A 1 85 ? 4.100 -0.537 10.491 1.00 93.62 85 MET A O 1
ATOM 669 N N . SER A 1 86 ? 3.919 0.394 8.470 1.00 93.62 86 SER A N 1
ATOM 670 C CA . SER A 1 86 ? 2.716 1.159 8.805 1.00 93.62 86 SER A CA 1
ATOM 671 C C . SER A 1 86 ? 1.512 0.255 9.070 1.00 93.62 86 SER A C 1
ATOM 673 O O . SER A 1 86 ? 0.738 0.541 9.974 1.00 93.62 86 SER A O 1
ATOM 675 N N . LEU A 1 87 ? 1.347 -0.846 8.333 1.00 91.06 87 LEU A N 1
ATOM 676 C CA . LEU A 1 87 ? 0.279 -1.812 8.608 1.00 91.06 87 LEU A CA 1
ATOM 677 C C . LEU A 1 87 ? 0.481 -2.524 9.951 1.00 91.06 87 LEU A C 1
ATOM 679 O O . LEU A 1 87 ? -0.496 -2.718 10.674 1.00 91.06 87 LEU A O 1
ATOM 683 N N . ASP A 1 88 ? 1.724 -2.848 10.309 1.00 90.44 88 ASP A N 1
ATOM 684 C CA . ASP A 1 88 ? 2.052 -3.414 11.622 1.00 90.44 88 ASP A CA 1
ATOM 685 C C . ASP A 1 88 ? 1.767 -2.404 12.749 1.00 90.44 88 ASP A C 1
ATOM 687 O O . ASP A 1 88 ? 1.128 -2.739 13.746 1.00 90.44 88 ASP A O 1
ATOM 691 N N . LEU A 1 89 ? 2.167 -1.139 12.570 1.00 91.25 89 LEU A N 1
ATOM 692 C CA . LEU A 1 89 ? 1.905 -0.062 13.532 1.00 91.25 89 LEU A CA 1
ATOM 693 C C . LEU A 1 89 ? 0.409 0.233 13.693 1.00 91.25 89 LEU A C 1
ATOM 695 O O . LEU A 1 89 ? -0.035 0.474 14.810 1.00 91.25 89 LEU A O 1
ATOM 699 N N . LEU A 1 90 ? -0.387 0.142 12.622 1.00 90.81 90 LEU A N 1
ATOM 700 C CA . LEU A 1 90 ? -1.843 0.290 12.708 1.00 90.81 90 LEU A CA 1
ATOM 701 C C . LEU A 1 90 ? -2.471 -0.752 13.632 1.00 90.81 90 LEU A C 1
ATOM 703 O O . LEU A 1 90 ? -3.372 -0.419 14.397 1.00 90.81 90 LEU A O 1
ATOM 707 N N . GLN A 1 91 ? -2.000 -2.001 13.587 1.00 86.69 91 GLN A N 1
ATOM 708 C CA . GLN A 1 91 ? -2.499 -3.046 14.484 1.00 86.69 91 GLN A CA 1
ATOM 709 C C . GLN A 1 91 ? -2.172 -2.729 15.949 1.00 86.69 91 GLN A C 1
ATOM 711 O O . GLN A 1 91 ? -3.020 -2.938 16.816 1.00 86.69 91 GLN A O 1
ATOM 716 N N . CYS A 1 92 ? -0.983 -2.181 16.216 1.00 87.88 92 CYS A N 1
ATOM 717 C CA . CYS A 1 92 ? -0.587 -1.731 17.551 1.00 87.88 92 CYS A CA 1
ATOM 718 C C . CYS A 1 92 ? -1.420 -0.529 18.026 1.00 87.88 92 CYS A C 1
ATOM 720 O O . CYS A 1 92 ? -1.988 -0.587 19.111 1.00 87.88 92 CYS A O 1
ATOM 722 N N . ALA A 1 93 ? -1.575 0.512 17.202 1.00 86.00 93 ALA A N 1
ATOM 723 C CA . ALA A 1 93 ? -2.344 1.711 17.546 1.00 86.00 93 ALA A CA 1
ATOM 724 C C . ALA A 1 93 ? -3.821 1.390 17.845 1.00 86.00 93 ALA A C 1
ATOM 726 O O . ALA A 1 93 ? -4.396 1.913 18.801 1.00 86.00 93 ALA A O 1
ATOM 727 N N . ILE A 1 94 ? -4.425 0.463 17.085 1.00 87.12 94 ILE A N 1
ATOM 728 C CA . ILE A 1 94 ? -5.772 -0.057 17.375 1.00 87.12 94 ILE A CA 1
ATOM 729 C C . ILE A 1 94 ? -5.798 -0.787 18.723 1.00 87.12 94 ILE A C 1
ATOM 731 O O . ILE A 1 94 ? -6.769 -0.649 19.457 1.00 87.12 94 ILE A O 1
ATOM 735 N N . ALA A 1 95 ? -4.774 -1.570 19.067 1.00 85.88 95 ALA A N 1
ATOM 736 C CA . ALA A 1 95 ? -4.733 -2.281 20.346 1.00 85.88 95 ALA A CA 1
ATOM 737 C C . ALA A 1 95 ? -4.572 -1.330 21.546 1.00 85.88 95 ALA A C 1
ATOM 739 O O . ALA A 1 95 ? -5.179 -1.561 22.593 1.00 85.88 95 ALA A O 1
ATOM 740 N N . ASP A 1 96 ? -3.805 -0.254 21.371 1.00 86.38 96 ASP A N 1
ATOM 741 C CA . ASP A 1 96 ? -3.522 0.744 22.407 1.00 86.38 96 ASP A CA 1
ATOM 742 C C . ASP A 1 96 ? -4.618 1.822 22.522 1.00 86.38 96 ASP A C 1
ATOM 744 O O . ASP A 1 96 ? -4.679 2.553 23.512 1.00 86.38 96 ASP A O 1
ATOM 748 N N . GLY A 1 97 ? -5.521 1.898 21.539 1.00 84.75 97 GLY A N 1
ATOM 749 C CA . GLY A 1 97 ? -6.602 2.881 21.490 1.00 84.75 97 GLY A CA 1
ATOM 750 C C . GLY A 1 97 ? -6.150 4.294 21.112 1.00 84.75 97 GLY A C 1
ATOM 751 O O . GLY A 1 97 ? -6.879 5.253 21.373 1.00 84.75 97 GLY A O 1
ATOM 752 N N . ASP A 1 98 ? -4.969 4.429 20.505 1.00 86.94 98 ASP A N 1
ATOM 753 C CA . ASP A 1 98 ? -4.422 5.704 20.041 1.00 86.94 98 ASP A CA 1
ATOM 754 C C . ASP A 1 98 ? -4.959 6.035 18.640 1.00 86.94 98 ASP A C 1
ATOM 756 O O . ASP A 1 98 ? -4.448 5.591 17.610 1.00 86.94 98 ASP A O 1
ATOM 760 N N . VAL A 1 99 ? -6.055 6.795 18.608 1.00 83.56 99 VAL A N 1
ATOM 761 C CA . VAL A 1 99 ? -6.747 7.161 17.362 1.00 83.56 99 VAL A CA 1
ATOM 762 C C . VAL A 1 99 ? -5.947 8.174 16.533 1.00 83.56 99 VAL A C 1
ATOM 764 O O . VAL A 1 99 ? -6.041 8.164 15.304 1.00 83.56 99 VAL A O 1
ATOM 767 N N . ASP A 1 100 ? -5.147 9.029 17.172 1.00 84.31 100 ASP A N 1
ATOM 768 C CA . ASP A 1 100 ? -4.357 10.041 16.465 1.00 84.31 100 ASP A CA 1
ATOM 769 C C . ASP A 1 100 ? -3.182 9.382 15.726 1.00 84.31 100 ASP A C 1
ATOM 771 O O . ASP A 1 100 ? -2.984 9.628 14.530 1.00 84.31 100 ASP A O 1
ATOM 775 N N . ASP A 1 101 ? -2.455 8.483 16.400 1.00 88.44 101 ASP A N 1
ATOM 776 C CA . ASP A 1 101 ? -1.388 7.694 15.773 1.00 88.44 101 ASP A CA 1
ATOM 777 C C . ASP A 1 101 ? -1.943 6.760 14.687 1.00 88.44 101 ASP A C 1
ATOM 779 O O . ASP A 1 101 ? -1.339 6.595 13.620 1.00 88.44 101 ASP A O 1
ATOM 783 N N . PHE A 1 102 ? -3.150 6.223 14.899 1.00 91.12 102 PHE A N 1
ATOM 784 C CA . PHE A 1 102 ? -3.870 5.442 13.899 1.00 91.12 102 PHE A CA 1
ATOM 785 C C . PHE A 1 102 ? -4.109 6.229 12.602 1.00 91.12 102 PHE A C 1
ATOM 787 O O . PHE A 1 102 ? -3.711 5.769 11.530 1.00 91.12 102 PHE A O 1
ATOM 794 N N . GLU A 1 103 ? -4.740 7.408 12.656 1.00 90.31 103 GLU A N 1
ATOM 795 C CA . GLU A 1 103 ? -5.057 8.172 11.438 1.00 90.31 103 GLU A CA 1
ATOM 796 C C . GLU A 1 103 ? -3.784 8.643 10.722 1.00 90.31 103 GLU A C 1
ATOM 798 O O . GLU A 1 103 ? -3.706 8.606 9.488 1.00 90.31 103 GLU A O 1
ATOM 803 N N . GLN A 1 104 ? -2.752 9.029 11.480 1.00 92.75 104 GLN A N 1
ATOM 804 C CA . GLN A 1 104 ? -1.461 9.402 10.910 1.00 92.75 104 GLN A CA 1
ATOM 805 C C . GLN A 1 104 ? -0.807 8.219 10.185 1.00 92.75 104 GLN A C 1
ATOM 807 O O . GLN A 1 104 ? -0.392 8.347 9.027 1.00 92.75 104 GLN A O 1
ATOM 812 N N . THR A 1 105 ? -0.747 7.059 10.835 1.00 93.88 105 THR A N 1
ATOM 813 C CA . THR A 1 105 ? -0.138 5.850 10.272 1.00 93.88 105 THR A CA 1
ATOM 814 C C . THR A 1 105 ? -0.931 5.334 9.068 1.00 93.88 105 THR A C 1
ATOM 816 O O . THR A 1 105 ? -0.342 4.930 8.060 1.00 93.88 105 THR A O 1
ATOM 819 N N . LEU A 1 106 ? -2.262 5.428 9.108 1.00 93.31 106 LEU A N 1
ATOM 820 C CA . LEU A 1 106 ? -3.148 5.064 8.004 1.00 93.31 106 LEU A CA 1
ATOM 821 C C . LEU A 1 106 ? -2.902 5.954 6.785 1.00 93.31 106 LEU A C 1
ATOM 823 O O . LEU A 1 106 ? -2.789 5.458 5.661 1.00 93.31 106 LEU A O 1
ATOM 827 N N . GLY A 1 107 ? -2.760 7.262 7.007 1.00 93.56 107 GLY A N 1
ATOM 828 C CA . GLY A 1 107 ? -2.411 8.219 5.963 1.00 93.56 107 GLY A CA 1
ATOM 829 C C . GLY A 1 107 ? -1.088 7.878 5.273 1.00 93.56 107 GLY A C 1
ATOM 830 O O . GLY A 1 107 ? -1.015 7.911 4.043 1.00 93.56 107 GLY A O 1
ATOM 831 N N . ILE A 1 108 ? -0.066 7.487 6.043 1.00 95.00 108 ILE A N 1
ATOM 832 C CA . ILE A 1 108 ? 1.240 7.065 5.510 1.00 95.00 108 ILE A CA 1
ATOM 833 C C . ILE A 1 108 ? 1.095 5.795 4.663 1.00 95.00 108 ILE A C 1
ATOM 835 O O . ILE A 1 108 ? 1.543 5.779 3.514 1.00 95.00 108 ILE A O 1
ATOM 839 N N . ALA A 1 109 ? 0.422 4.764 5.186 1.00 95.00 109 ALA A N 1
ATOM 840 C CA . ALA A 1 109 ? 0.213 3.506 4.471 1.00 95.00 109 ALA A CA 1
ATOM 841 C C . ALA A 1 109 ? -0.502 3.731 3.129 1.00 95.00 109 ALA A C 1
ATOM 843 O O . ALA A 1 109 ? -0.038 3.268 2.086 1.00 95.00 109 ALA A O 1
ATOM 844 N N . ILE A 1 110 ? -1.601 4.494 3.130 1.00 95.50 110 ILE A N 1
ATOM 845 C CA . ILE A 1 110 ? -2.378 4.796 1.920 1.00 95.50 110 ILE A CA 1
ATOM 846 C C . ILE A 1 110 ? -1.552 5.613 0.921 1.00 95.50 110 ILE A C 1
ATOM 848 O O . ILE A 1 110 ? -1.594 5.328 -0.277 1.00 95.50 110 ILE A O 1
ATOM 852 N N . ALA A 1 111 ? -0.798 6.615 1.383 1.00 95.94 111 ALA A N 1
ATOM 853 C CA . ALA A 1 111 ? 0.026 7.446 0.509 1.00 95.94 111 ALA A CA 1
ATOM 854 C C . ALA A 1 111 ? 1.127 6.624 -0.179 1.00 95.94 111 ALA A C 1
ATOM 856 O O . ALA A 1 111 ? 1.289 6.704 -1.400 1.00 95.94 111 ALA A O 1
ATOM 857 N N . SER A 1 112 ? 1.837 5.784 0.578 1.00 95.31 112 SER A N 1
ATOM 858 C CA . SER A 1 112 ? 2.857 4.883 0.038 1.00 95.31 112 SER A CA 1
ATOM 859 C C . SER A 1 112 ? 2.267 3.845 -0.918 1.00 95.31 112 SER A C 1
ATOM 861 O O . SER A 1 112 ? 2.824 3.621 -1.995 1.00 95.31 112 SER A O 1
ATOM 863 N N . MET A 1 113 ? 1.098 3.282 -0.601 1.00 94.44 113 MET A N 1
ATOM 864 C CA . MET A 1 113 ? 0.369 2.398 -1.515 1.00 94.44 113 MET A CA 1
ATOM 865 C C . MET A 1 113 ? -0.042 3.109 -2.810 1.00 94.44 113 MET A C 1
ATOM 867 O O . MET A 1 113 ? 0.079 2.530 -3.885 1.00 94.44 113 MET A O 1
ATOM 871 N N . GLY A 1 114 ? -0.454 4.379 -2.752 1.00 95.25 114 GLY A N 1
ATOM 872 C CA . GLY A 1 114 ? -0.778 5.172 -3.944 1.00 95.25 114 GLY A CA 1
ATOM 873 C C . GLY A 1 114 ? 0.431 5.428 -4.853 1.00 95.25 114 GLY A C 1
ATOM 874 O O . GLY A 1 114 ? 0.319 5.397 -6.083 1.00 95.25 114 GLY A O 1
ATOM 875 N N . ILE A 1 115 ? 1.613 5.625 -4.262 1.00 94.19 115 ILE A N 1
ATOM 876 C CA . ILE A 1 115 ? 2.872 5.730 -5.012 1.00 94.19 115 ILE A CA 1
ATOM 877 C C . ILE A 1 115 ? 3.175 4.404 -5.715 1.00 94.19 115 ILE A C 1
ATOM 879 O O . ILE A 1 115 ? 3.443 4.391 -6.918 1.00 94.19 115 ILE A O 1
ATOM 883 N N . LEU A 1 116 ? 3.112 3.289 -4.985 1.00 93.25 116 LEU A N 1
ATOM 884 C CA . LEU A 1 116 ? 3.338 1.953 -5.536 1.00 93.25 116 LEU A CA 1
ATOM 885 C C . LEU A 1 116 ? 2.345 1.637 -6.664 1.00 93.25 116 LEU A C 1
ATOM 887 O O . LEU A 1 116 ? 2.752 1.194 -7.732 1.00 93.25 116 LEU A O 1
ATOM 891 N N . GLU A 1 117 ? 1.066 1.952 -6.482 1.00 94.56 117 GLU A N 1
ATOM 892 C CA . GLU A 1 117 ? 0.016 1.777 -7.491 1.00 94.56 117 GLU A CA 1
ATOM 893 C C . GLU A 1 117 ? 0.340 2.514 -8.796 1.00 94.56 117 GLU A C 1
ATOM 895 O O . GLU A 1 117 ? 0.189 1.969 -9.893 1.00 94.56 117 GLU A O 1
ATOM 900 N N . THR A 1 118 ? 0.867 3.734 -8.681 1.00 92.62 118 THR A N 1
ATOM 901 C CA . THR A 1 118 ? 1.321 4.514 -9.837 1.00 92.62 118 THR A CA 1
ATOM 902 C C . THR A 1 118 ? 2.516 3.841 -10.520 1.00 92.62 118 THR A C 1
ATOM 904 O O . THR A 1 118 ? 2.565 3.746 -11.744 1.00 92.62 118 THR A O 1
ATOM 907 N N . LEU A 1 119 ? 3.474 3.320 -9.750 1.00 90.38 119 LEU A N 1
ATOM 908 C CA . LEU A 1 119 ? 4.677 2.665 -10.280 1.00 90.38 119 LEU A CA 1
ATOM 909 C C . LEU A 1 119 ? 4.423 1.280 -10.892 1.00 90.38 119 LEU A C 1
ATOM 911 O O . LEU A 1 119 ? 5.233 0.835 -11.714 1.00 90.38 119 LEU A O 1
ATOM 915 N N . ALA A 1 120 ? 3.335 0.624 -10.485 1.00 89.75 120 ALA A N 1
ATOM 916 C CA . ALA A 1 120 ? 2.838 -0.641 -11.020 1.00 89.75 120 ALA A CA 1
ATOM 917 C C . ALA A 1 120 ? 1.933 -0.460 -12.256 1.00 89.75 120 ALA A C 1
ATOM 919 O O . ALA A 1 120 ? 1.548 -1.449 -12.881 1.00 89.75 120 ALA A O 1
ATOM 920 N N . THR A 1 121 ? 1.609 0.786 -12.630 1.00 87.06 121 THR A N 1
ATOM 921 C CA . THR A 1 121 ? 0.811 1.076 -13.831 1.00 87.06 121 THR A CA 1
ATOM 922 C C . THR A 1 121 ? 1.569 0.616 -15.080 1.00 87.06 121 THR A C 1
ATOM 924 O O . THR A 1 121 ? 2.747 0.943 -15.256 1.00 87.06 121 THR A O 1
ATOM 927 N N . LYS A 1 122 ? 0.892 -0.170 -15.922 1.00 63.53 122 LYS A N 1
ATOM 928 C CA . LYS A 1 122 ? 1.399 -0.665 -17.210 1.00 63.53 122 LYS A CA 1
ATOM 929 C C . LYS A 1 122 ? 1.123 0.312 -18.343 1.00 63.53 122 LYS A C 1
ATOM 931 O O . LYS A 1 122 ? 0.029 0.917 -18.338 1.00 63.53 122 LYS A O 1
#

Foldseek 3Di:
DDDDDPPPPPQWDWDWDDLVLQPKIWIWTGDPPAFIDIDIDGDPPLLVLDDDVLQFVLLVPPPDDPVRSVVVSVLLSVLSVLLVVLVVVLVVCSVVVPVVSNVVSVVSNSVSSVVSSVRSDD

Organism: NCBI:txid1263870